Protein AF-A0A951BHD3-F1 (afdb_monomer_lite)

Structure (mmCIF, N/CA/C/O backbone):
data_AF-A0A951BHD3-F1
#
_entry.id   AF-A0A951BHD3-F1
#
loop_
_atom_site.group_PDB
_atom_site.id
_atom_site.type_symbol
_atom_site.label_atom_id
_atom_site.label_alt_id
_atom_site.label_comp_id
_atom_site.label_asym_id
_atom_site.label_entity_id
_atom_site.label_seq_id
_atom_site.pdbx_PDB_ins_code
_atom_site.Cartn_x
_atom_site.Cartn_y
_atom_site.Cartn_z
_atom_site.occupancy
_atom_site.B_iso_or_equiv
_atom_site.auth_seq_id
_atom_site.auth_comp_id
_atom_site.auth_asym_id
_atom_site.auth_atom_id
_atom_site.pdbx_PDB_model_num
ATOM 1 N N . MET A 1 1 ? -7.266 4.297 2.647 1.00 83.31 1 MET A N 1
ATOM 2 C CA . MET A 1 1 ? -7.412 2.832 2.476 1.00 83.31 1 MET A CA 1
ATOM 3 C C . MET A 1 1 ? -6.830 2.143 3.684 1.00 83.31 1 MET A C 1
ATOM 5 O O . MET A 1 1 ? -5.883 2.672 4.251 1.00 83.31 1 MET A O 1
ATOM 9 N N . THR A 1 2 ? -7.373 0.993 4.073 1.00 88.38 2 THR A N 1
ATOM 10 C CA . THR A 1 2 ? -6.882 0.225 5.222 1.00 88.38 2 THR A CA 1
ATOM 11 C C . THR A 1 2 ? -6.233 -1.065 4.745 1.00 88.38 2 THR A C 1
ATOM 13 O O . THR A 1 2 ? -6.809 -1.792 3.931 1.00 88.38 2 THR A O 1
ATOM 16 N N . VAL A 1 3 ? -5.038 -1.344 5.260 1.00 90.81 3 VAL A N 1
ATOM 17 C CA . VAL A 1 3 ? -4.310 -2.587 5.002 1.00 90.81 3 VAL A CA 1
ATOM 18 C C . VAL A 1 3 ? -4.953 -3.730 5.783 1.00 90.81 3 VAL A C 1
ATOM 20 O O . VAL A 1 3 ? -5.083 -3.651 7.006 1.00 90.81 3 VAL A O 1
ATOM 23 N N . THR A 1 4 ? -5.345 -4.800 5.093 1.00 89.81 4 THR A N 1
ATOM 24 C CA . THR A 1 4 ? -5.937 -5.999 5.714 1.00 89.81 4 THR A CA 1
ATOM 25 C C . THR A 1 4 ? -4.956 -7.164 5.841 1.00 89.81 4 THR A C 1
ATOM 27 O O . THR A 1 4 ? -5.134 -8.009 6.720 1.00 89.81 4 THR A O 1
ATOM 30 N N . ALA A 1 5 ? -3.896 -7.196 5.030 1.00 89.06 5 ALA A N 1
ATOM 31 C CA . ALA A 1 5 ? -2.816 -8.173 5.169 1.00 89.06 5 ALA A CA 1
ATOM 32 C C . ALA A 1 5 ? -2.011 -7.961 6.455 1.00 89.06 5 ALA A C 1
ATOM 34 O O . ALA A 1 5 ? -1.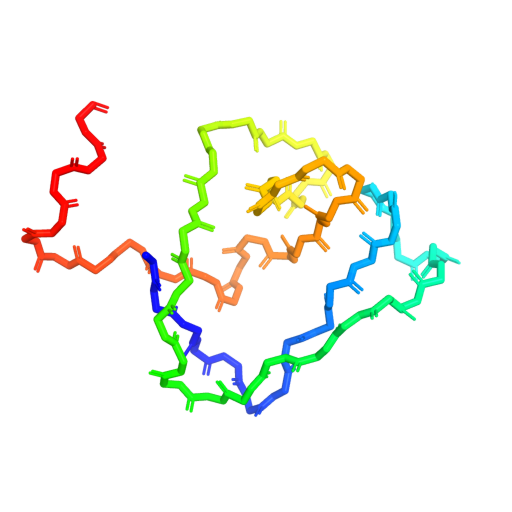832 -6.827 6.889 1.00 89.06 5 ALA A O 1
ATOM 35 N N . ASP A 1 6 ? -1.480 -9.045 7.028 1.00 89.12 6 ASP A N 1
ATOM 36 C CA . ASP A 1 6 ? -0.531 -8.989 8.154 1.00 89.12 6 ASP A CA 1
ATOM 37 C C . ASP A 1 6 ? 0.699 -8.144 7.820 1.00 89.12 6 ASP A C 1
ATOM 39 O O . ASP A 1 6 ? 1.129 -7.317 8.625 1.00 89.12 6 ASP A O 1
ATOM 43 N N . SER A 1 7 ? 1.204 -8.319 6.600 1.00 89.88 7 SER A N 1
ATOM 44 C CA . SER A 1 7 ? 2.303 -7.557 6.029 1.00 89.88 7 SER A CA 1
ATOM 45 C C . SER A 1 7 ? 2.014 -7.281 4.556 1.00 89.88 7 SER A C 1
ATOM 47 O O . SER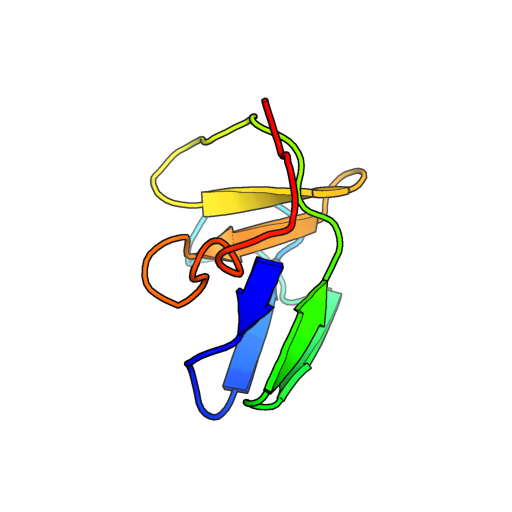 A 1 7 ? 1.844 -8.207 3.762 1.00 89.88 7 SER A O 1
ATOM 49 N N . LEU A 1 8 ? 1.931 -6.004 4.198 1.00 91.62 8 LEU A N 1
ATOM 50 C CA . LEU A 1 8 ? 1.733 -5.532 2.838 1.00 91.62 8 LEU A CA 1
ATOM 51 C C . LEU A 1 8 ? 3.031 -4.936 2.316 1.00 91.62 8 LEU A C 1
ATOM 53 O O . LEU A 1 8 ? 3.483 -3.895 2.789 1.00 91.62 8 LEU A O 1
ATOM 57 N N . ASN A 1 9 ? 3.592 -5.568 1.294 1.00 93.81 9 ASN A N 1
ATOM 58 C CA . ASN A 1 9 ? 4.789 -5.073 0.634 1.00 93.81 9 ASN A CA 1
ATOM 59 C C . ASN A 1 9 ? 4.429 -4.043 -0.435 1.00 93.81 9 ASN A C 1
ATOM 61 O O . ASN A 1 9 ? 3.671 -4.326 -1.365 1.00 93.81 9 ASN A O 1
ATOM 65 N N . VAL A 1 10 ? 5.021 -2.863 -0.308 1.00 93.38 10 VAL A N 1
ATOM 66 C CA . VAL A 1 10 ? 5.004 -1.803 -1.307 1.00 93.38 10 VAL A CA 1
ATOM 67 C C . VAL A 1 10 ? 6.224 -1.974 -2.189 1.00 93.38 10 VAL A C 1
ATOM 69 O O . VAL A 1 10 ? 7.360 -2.023 -1.718 1.00 93.38 10 VAL A O 1
ATOM 72 N N . ARG A 1 11 ? 5.990 -2.049 -3.487 1.00 95.00 11 ARG A N 1
ATOM 73 C CA . ARG A 1 11 ? 7.006 -2.306 -4.495 1.00 95.00 11 ARG A CA 1
ATOM 74 C C . ARG A 1 11 ? 7.269 -1.068 -5.332 1.00 95.00 11 ARG A C 1
ATOM 76 O O . ARG A 1 11 ? 6.394 -0.217 -5.489 1.00 95.00 11 ARG A O 1
ATOM 83 N N . SER A 1 12 ? 8.472 -0.989 -5.893 1.00 94.06 12 SER A N 1
ATOM 84 C CA . SER A 1 12 ? 8.885 0.106 -6.778 1.00 94.06 12 SER A CA 1
ATOM 85 C C . SER A 1 12 ? 8.120 0.142 -8.108 1.00 94.06 12 SER A C 1
ATOM 87 O O . SER A 1 12 ? 8.151 1.139 -8.829 1.00 94.06 12 SER A O 1
ATOM 89 N N . SER A 1 13 ? 7.453 -0.952 -8.473 1.00 92.50 13 SER A N 1
ATOM 90 C CA . SER A 1 13 ? 6.708 -1.122 -9.722 1.00 92.50 13 SER A CA 1
ATOM 91 C C . SER A 1 13 ? 5.542 -2.101 -9.519 1.00 92.50 13 SER A C 1
ATOM 93 O O . SER A 1 13 ? 5.588 -2.891 -8.573 1.00 92.50 13 SER A O 1
ATOM 95 N N . PRO A 1 14 ? 4.497 -2.054 -10.371 1.00 91.56 14 PRO A N 1
ATOM 96 C CA . PRO A 1 14 ? 3.323 -2.928 -10.295 1.00 91.56 14 PRO A CA 1
ATOM 97 C C . PRO A 1 14 ? 3.640 -4.338 -10.817 1.00 91.56 14 PRO A C 1
ATOM 99 O O . PRO A 1 14 ? 3.100 -4.784 -11.832 1.00 91.56 14 PRO A O 1
ATOM 102 N N . ASP A 1 15 ? 4.576 -5.002 -10.150 1.00 90.81 15 ASP A N 1
ATOM 103 C CA . ASP A 1 15 ? 5.085 -6.320 -10.506 1.00 90.81 15 ASP A CA 1
ATOM 104 C C . ASP A 1 15 ? 5.397 -7.119 -9.232 1.00 90.81 15 ASP A C 1
ATOM 106 O O . ASP A 1 15 ? 5.829 -6.555 -8.226 1.00 90.81 15 ASP A O 1
ATOM 110 N N . ASN A 1 16 ? 5.202 -8.435 -9.271 1.00 86.06 16 ASN A N 1
ATOM 111 C CA . ASN A 1 16 ? 5.542 -9.339 -8.174 1.00 86.06 16 ASN A CA 1
ATOM 112 C C . ASN A 1 16 ? 7.057 -9.518 -7.991 1.00 86.06 16 ASN A C 1
ATOM 114 O O . ASN A 1 16 ? 7.493 -9.822 -6.878 1.00 86.06 16 ASN A O 1
ATOM 118 N N . ASP A 1 17 ? 7.853 -9.270 -9.029 1.00 89.62 17 ASP A N 1
ATOM 119 C CA . ASP A 1 17 ? 9.317 -9.357 -8.982 1.00 89.62 17 ASP A CA 1
ATOM 120 C C . ASP A 1 17 ? 9.986 -7.999 -8.701 1.00 89.62 17 ASP A C 1
ATOM 122 O O . ASP A 1 17 ? 11.203 -7.909 -8.533 1.00 89.62 17 ASP A O 1
ATOM 126 N N . ALA A 1 18 ? 9.202 -6.921 -8.594 1.00 92.00 18 ALA A N 1
ATOM 127 C CA . ALA A 1 18 ? 9.726 -5.599 -8.272 1.00 92.00 18 ALA A CA 1
ATOM 128 C C . ALA A 1 18 ? 10.261 -5.523 -6.833 1.00 92.00 18 ALA A C 1
ATOM 130 O O . ALA A 1 18 ? 9.704 -6.113 -5.902 1.00 92.00 18 ALA A O 1
ATOM 131 N N . ALA A 1 19 ? 11.313 -4.726 -6.638 1.00 93.31 19 ALA A N 1
ATOM 132 C CA . ALA A 1 19 ? 11.923 -4.517 -5.331 1.00 93.31 19 ALA A CA 1
ATOM 133 C C . ALA A 1 19 ? 10.922 -3.918 -4.332 1.00 93.31 19 ALA A C 1
ATOM 135 O O . ALA A 1 19 ? 10.209 -2.960 -4.646 1.00 93.31 19 ALA A O 1
ATOM 136 N N . VAL A 1 20 ? 10.893 -4.470 -3.118 1.00 93.81 20 VAL A N 1
ATOM 137 C CA . VAL A 1 20 ? 10.105 -3.927 -2.007 1.00 93.81 20 VAL A CA 1
ATOM 138 C C . VAL A 1 20 ? 10.810 -2.679 -1.484 1.00 93.81 20 VAL A C 1
ATOM 140 O O . VAL A 1 20 ? 11.965 -2.742 -1.068 1.00 93.81 20 VAL A O 1
ATOM 143 N N . VAL A 1 21 ? 10.123 -1.542 -1.543 1.00 94.19 21 VAL A N 1
ATOM 144 C CA . VAL A 1 21 ? 10.630 -0.236 -1.093 1.00 94.19 21 VAL A CA 1
ATOM 145 C C . VAL A 1 21 ? 10.106 0.142 0.287 1.00 94.19 21 VAL A C 1
ATOM 147 O O . VAL A 1 21 ? 10.727 0.945 0.976 1.00 94.19 21 VAL A O 1
ATOM 150 N N . GLU A 1 22 ? 8.968 -0.421 0.692 1.00 91.38 22 GLU A N 1
ATOM 151 C CA . GLU A 1 22 ? 8.321 -0.141 1.970 1.00 91.38 22 GLU A CA 1
ATOM 152 C C . GLU A 1 22 ? 7.401 -1.310 2.345 1.00 91.38 22 GLU A C 1
ATOM 154 O O . GLU A 1 22 ? 6.960 -2.068 1.480 1.00 91.38 22 GLU A O 1
ATOM 159 N N . THR A 1 23 ? 7.099 -1.466 3.629 1.00 92.44 23 THR A N 1
ATOM 160 C CA . THR A 1 23 ? 6.189 -2.505 4.117 1.00 92.44 23 THR A CA 1
ATOM 161 C C . THR A 1 23 ? 5.245 -1.904 5.147 1.00 92.44 23 THR A C 1
ATOM 163 O O . THR A 1 23 ? 5.679 -1.189 6.049 1.00 92.44 23 THR A O 1
ATOM 166 N N . TYR A 1 24 ? 3.957 -2.216 5.028 1.00 91.69 24 TYR A N 1
ATOM 167 C CA . TYR A 1 24 ? 2.925 -1.810 5.975 1.00 91.69 24 TYR A CA 1
ATOM 168 C C . TYR A 1 24 ? 2.388 -3.003 6.753 1.00 91.69 24 TYR A C 1
ATOM 170 O O . TYR A 1 24 ? 2.187 -4.080 6.201 1.00 91.69 24 TYR A O 1
ATOM 178 N N . SER A 1 25 ? 2.093 -2.786 8.030 1.00 92.56 25 SER A N 1
ATOM 179 C CA . SER A 1 25 ? 1.436 -3.784 8.874 1.00 92.56 25 SER A CA 1
ATOM 180 C C . SER A 1 25 ? -0.087 -3.714 8.746 1.00 92.56 25 SER A C 1
ATOM 182 O O . SER A 1 25 ? -0.649 -2.675 8.379 1.00 92.56 25 SER A O 1
ATOM 184 N N . ARG A 1 26 ? -0.770 -4.802 9.116 1.00 91.19 26 ARG A N 1
ATOM 185 C CA . ARG A 1 26 ? -2.239 -4.843 9.212 1.00 91.19 26 ARG A CA 1
ATOM 186 C C . ARG A 1 26 ? -2.794 -3.660 10.001 1.00 91.19 26 ARG A C 1
ATOM 188 O O . ARG A 1 26 ? -2.294 -3.321 11.071 1.00 91.19 26 ARG A O 1
ATOM 195 N N . GLY A 1 27 ? -3.869 -3.066 9.492 1.00 88.88 27 GLY A N 1
ATOM 196 C CA . GLY A 1 27 ? -4.555 -1.935 10.113 1.00 88.88 27 GLY A CA 1
ATOM 197 C C . GLY A 1 27 ? -3.927 -0.575 9.807 1.00 88.88 27 GLY A C 1
ATOM 198 O O . GLY A 1 27 ? -4.522 0.443 10.156 1.00 88.88 27 GLY A O 1
ATOM 199 N N . ALA A 1 28 ? -2.780 -0.528 9.119 1.00 89.50 28 ALA A N 1
ATOM 200 C CA . ALA A 1 28 ? -2.221 0.726 8.636 1.00 89.50 28 ALA A CA 1
ATOM 201 C C . ALA A 1 28 ? -3.208 1.425 7.689 1.00 89.50 28 ALA A C 1
ATOM 203 O O . ALA A 1 28 ? -3.820 0.798 6.817 1.00 89.50 28 ALA A O 1
ATOM 204 N N . VAL A 1 29 ? -3.354 2.737 7.864 1.00 87.38 29 VAL A N 1
ATOM 205 C CA . VAL A 1 29 ? -4.145 3.583 6.971 1.00 87.38 29 VAL A CA 1
ATOM 206 C C . VAL A 1 29 ? -3.192 4.258 6.001 1.00 87.38 29 VAL A C 1
ATOM 208 O O . VAL A 1 29 ? -2.302 4.997 6.412 1.00 87.38 29 VAL A O 1
ATOM 211 N N . VAL A 1 30 ? -3.389 3.996 4.714 1.00 85.81 30 VAL A N 1
ATOM 212 C CA . VAL A 1 30 ? -2.565 4.536 3.631 1.00 85.81 30 VAL A CA 1
ATOM 213 C C . VAL A 1 30 ? -3.417 5.345 2.663 1.00 85.81 30 VAL A C 1
ATOM 215 O O . VAL A 1 30 ? -4.573 4.999 2.372 1.00 85.81 30 VAL A O 1
ATOM 218 N N . SER A 1 31 ? -2.839 6.426 2.153 1.00 85.25 31 SER A N 1
ATOM 219 C CA . SER A 1 31 ? -3.368 7.127 0.986 1.00 85.25 31 SER A CA 1
ATOM 220 C C . SER A 1 31 ? -3.098 6.278 -0.252 1.00 85.25 31 SER A C 1
ATOM 222 O O . SER A 1 31 ? -2.023 5.701 -0.384 1.00 85.25 31 SER A O 1
ATOM 224 N N . ALA A 1 32 ? -4.091 6.156 -1.128 1.00 84.12 32 ALA A N 1
ATOM 225 C CA . ALA A 1 32 ? -3.963 5.396 -2.361 1.00 84.12 32 ALA A CA 1
ATOM 226 C C . ALA A 1 32 ? -4.610 6.161 -3.508 1.00 84.12 32 ALA A C 1
ATOM 228 O O . ALA A 1 32 ? -5.760 6.596 -3.396 1.00 84.12 32 ALA A O 1
ATOM 229 N N . ASP A 1 33 ? -3.904 6.254 -4.625 1.00 85.25 33 ASP A N 1
ATOM 230 C CA . ASP A 1 33 ? -4.428 6.803 -5.864 1.00 85.25 33 ASP A CA 1
ATOM 231 C C . ASP A 1 33 ? -5.455 5.857 -6.484 1.00 85.25 33 ASP A C 1
ATOM 233 O O . ASP A 1 33 ? -5.550 4.679 -6.138 1.00 85.25 33 ASP A O 1
ATOM 237 N N . ARG A 1 34 ? -6.285 6.361 -7.400 1.00 81.94 34 ARG A N 1
ATOM 238 C CA . ARG A 1 34 ? -7.264 5.527 -8.127 1.00 81.94 34 ARG A CA 1
ATOM 239 C C . ARG A 1 34 ? -6.624 4.706 -9.249 1.00 81.94 34 ARG A C 1
ATOM 241 O O . ARG A 1 34 ? -7.304 3.887 -9.862 1.00 81.94 34 ARG A O 1
ATOM 248 N N . THR A 1 35 ? -5.332 4.905 -9.497 1.00 88.00 35 THR A N 1
ATOM 249 C CA . THR A 1 35 ? -4.562 4.175 -10.499 1.00 88.00 35 THR A CA 1
ATOM 250 C C . THR A 1 35 ? -4.354 2.729 -10.065 1.00 88.00 35 THR A C 1
ATOM 252 O O . THR A 1 35 ? -3.830 2.448 -8.985 1.00 88.00 35 THR A O 1
ATOM 255 N N . ILE A 1 36 ? -4.747 1.801 -10.935 1.00 90.06 36 ILE A N 1
ATOM 256 C CA . ILE A 1 36 ? -4.543 0.365 -10.747 1.00 90.06 36 ILE A CA 1
ATOM 257 C C . ILE A 1 36 ? -3.868 -0.187 -11.999 1.00 90.06 36 ILE A C 1
ATOM 259 O O . ILE A 1 36 ? -4.293 0.113 -13.116 1.00 90.06 36 ILE A O 1
ATOM 263 N N . ARG A 1 37 ? -2.808 -0.977 -11.814 1.00 91.56 37 ARG A N 1
ATOM 264 C CA . ARG A 1 37 ? -2.053 -1.647 -12.880 1.00 91.56 37 ARG A CA 1
ATOM 265 C C . ARG A 1 37 ? -1.627 -3.028 -12.395 1.00 91.56 37 ARG A C 1
ATOM 267 O O . ARG A 1 37 ? -1.076 -3.123 -11.308 1.00 91.56 37 ARG A O 1
ATOM 274 N N . ASN A 1 38 ? -1.870 -4.076 -13.185 1.00 90.88 38 ASN A N 1
ATOM 275 C CA . ASN A 1 38 ? -1.507 -5.464 -12.849 1.00 90.88 38 ASN A CA 1
ATOM 276 C C . ASN A 1 38 ? -1.973 -5.912 -11.447 1.00 90.88 38 ASN A C 1
ATOM 278 O O . ASN A 1 38 ? -1.21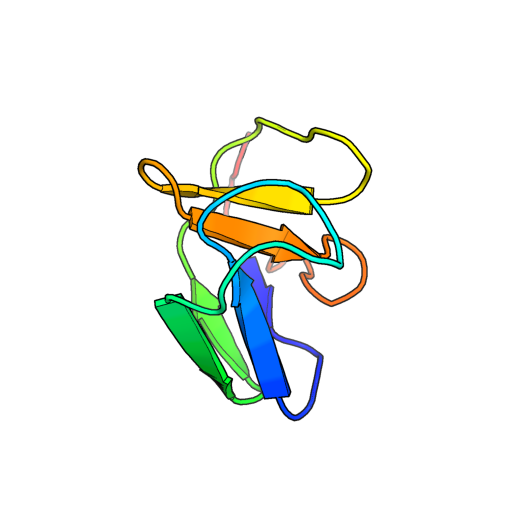1 -6.529 -10.716 1.00 90.88 38 ASN A O 1
ATOM 282 N N . ASP A 1 39 ? -3.180 -5.525 -11.027 1.00 90.62 39 ASP A N 1
ATOM 283 C CA . ASP A 1 39 ? -3.699 -5.773 -9.667 1.00 90.62 39 ASP A CA 1
ATOM 284 C C . ASP A 1 39 ? -2.922 -5.097 -8.522 1.00 90.62 39 ASP A C 1
ATOM 286 O O . ASP A 1 39 ? -3.245 -5.261 -7.344 1.00 90.62 39 ASP A O 1
ATOM 290 N N . PHE A 1 40 ? -1.979 -4.217 -8.845 1.00 92.44 40 PHE A N 1
ATOM 291 C CA . PHE A 1 40 ? -1.374 -3.296 -7.898 1.00 92.44 40 PHE A CA 1
ATOM 292 C C . PHE A 1 40 ? -2.061 -1.942 -7.962 1.00 92.44 40 PHE A C 1
ATOM 294 O O . PHE A 1 40 ? -2.354 -1.398 -9.028 1.00 92.44 40 PHE A O 1
ATOM 301 N N . ARG A 1 41 ? -2.293 -1.374 -6.788 1.00 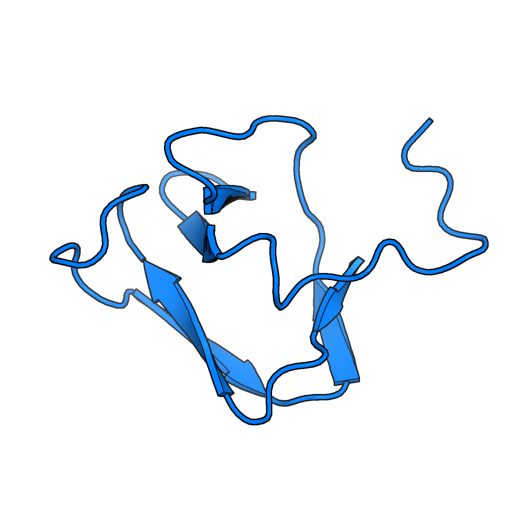91.94 41 ARG A N 1
ATOM 302 C CA . ARG A 1 41 ? -2.762 -0.014 -6.609 1.00 91.94 41 ARG A CA 1
ATOM 303 C C . ARG A 1 41 ? -1.587 0.895 -6.287 1.00 91.94 41 ARG A C 1
ATOM 305 O O . ARG A 1 41 ? -0.727 0.542 -5.480 1.00 91.94 41 ARG A O 1
ATOM 312 N N . GLU A 1 42 ? -1.575 2.062 -6.912 1.00 92.31 42 GLU A N 1
ATOM 313 C CA . GLU A 1 42 ? -0.578 3.088 -6.636 1.00 92.31 42 GLU A CA 1
ATOM 314 C C . GLU A 1 42 ? -0.890 3.761 -5.290 1.00 92.31 42 GLU A C 1
ATOM 316 O O . GLU A 1 42 ? -2.011 4.209 -5.046 1.00 92.31 42 GLU A O 1
ATOM 321 N N . LEU A 1 43 ? 0.090 3.776 -4.388 1.00 89.88 43 LEU A N 1
ATOM 322 C CA . LEU A 1 43 ? 0.030 4.477 -3.099 1.00 89.88 43 LEU A CA 1
ATOM 323 C C . LEU A 1 43 ? 0.764 5.827 -3.140 1.00 89.88 43 LEU A C 1
ATOM 325 O O . LEU A 1 43 ? 0.660 6.630 -2.217 1.00 89.88 43 LEU A O 1
ATOM 329 N N . GLY A 1 44 ? 1.538 6.053 -4.199 1.00 89.00 44 GLY A N 1
ATOM 330 C CA . GLY A 1 44 ? 2.317 7.255 -4.453 1.00 89.00 44 GLY A CA 1
ATOM 331 C C . GLY A 1 44 ? 3.359 7.004 -5.549 1.00 89.00 44 GLY A C 1
ATOM 332 O O . GLY A 1 44 ? 3.416 5.901 -6.100 1.00 89.00 44 GLY A O 1
ATOM 333 N N . PRO A 1 45 ? 4.231 7.985 -5.840 1.00 88.00 45 PRO A N 1
ATOM 334 C CA . PRO A 1 45 ? 5.204 7.888 -6.926 1.00 88.00 45 PRO A CA 1
ATOM 335 C C . PRO A 1 45 ? 6.100 6.656 -6.782 1.00 88.00 45 PRO A C 1
ATOM 337 O O . PRO A 1 45 ? 6.837 6.530 -5.802 1.00 88.00 45 PRO A O 1
ATOM 340 N N . SER A 1 46 ? 6.031 5.746 -7.757 1.00 88.62 46 SER A N 1
ATOM 341 C CA . SER A 1 46 ? 6.770 4.473 -7.750 1.00 88.62 46 SER A CA 1
ATOM 342 C C . SER A 1 46 ? 6.510 3.618 -6.503 1.00 88.62 46 SER A C 1
ATOM 344 O O . SER A 1 46 ? 7.400 2.915 -6.031 1.00 88.62 46 SER A O 1
ATOM 346 N N . ARG A 1 47 ? 5.299 3.682 -5.941 1.00 92.56 47 ARG A N 1
ATOM 347 C CA . ARG A 1 47 ? 4.879 2.881 -4.787 1.00 92.56 47 ARG A CA 1
ATOM 348 C C . ARG A 1 47 ? 3.614 2.122 -5.131 1.00 92.56 47 ARG A C 1
ATOM 350 O O . ARG A 1 47 ? 2.548 2.710 -5.284 1.00 92.56 4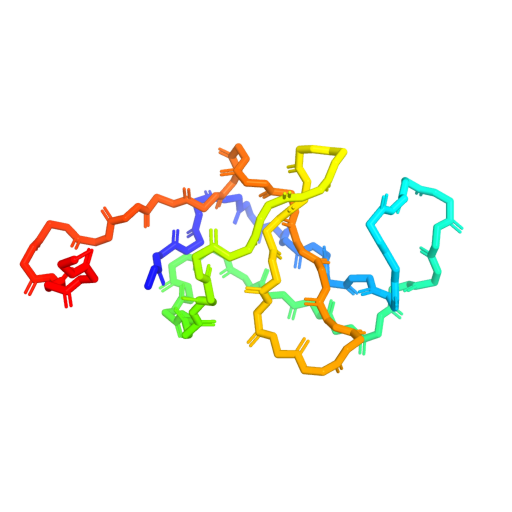7 ARG A O 1
ATOM 357 N N . TRP A 1 48 ? 3.739 0.807 -5.213 1.00 94.06 48 TRP A N 1
ATOM 358 C CA . TRP A 1 48 ? 2.686 -0.080 -5.686 1.00 94.06 48 TRP A CA 1
ATOM 359 C C . TRP A 1 48 ? 2.417 -1.172 -4.667 1.00 94.06 48 TRP A C 1
ATOM 361 O O . TRP A 1 48 ? 3.339 -1.843 -4.220 1.00 94.06 48 TRP A O 1
ATOM 371 N N . ALA A 1 49 ? 1.158 -1.374 -4.306 1.00 93.00 49 ALA A N 1
ATOM 372 C CA . ALA A 1 49 ? 0.764 -2.405 -3.356 1.00 93.00 49 ALA A CA 1
ATOM 373 C C . ALA A 1 49 ? -0.396 -3.227 -3.911 1.00 93.00 49 ALA A C 1
ATOM 375 O O . ALA A 1 49 ? -1.279 -2.689 -4.578 1.00 93.00 49 ALA A O 1
ATOM 376 N N . ALA A 1 50 ? -0.397 -4.534 -3.656 1.00 92.94 50 ALA A N 1
ATOM 377 C CA . ALA A 1 50 ? -1.426 -5.420 -4.187 1.00 92.94 50 ALA A CA 1
ATOM 378 C C . ALA A 1 50 ? -2.808 -5.026 -3.640 1.00 92.94 50 ALA A C 1
ATOM 380 O O . ALA A 1 50 ? -3.022 -4.913 -2.429 1.00 92.94 50 ALA A O 1
ATOM 381 N N . ARG A 1 51 ? -3.750 -4.776 -4.557 1.00 90.06 51 ARG A N 1
ATOM 382 C CA . ARG A 1 51 ? -5.064 -4.203 -4.231 1.00 90.06 51 ARG A CA 1
ATOM 383 C C . ARG A 1 51 ? -5.940 -5.142 -3.411 1.00 90.06 51 ARG A C 1
ATOM 385 O O . ARG A 1 51 ? -6.843 -4.675 -2.732 1.00 90.06 51 ARG A O 1
ATOM 392 N N . GLU A 1 52 ? -5.702 -6.447 -3.502 1.00 90.38 52 GLU A N 1
ATOM 393 C CA . GLU A 1 52 ? -6.451 -7.477 -2.773 1.00 90.38 52 GLU A CA 1
ATOM 394 C C . GLU A 1 52 ? -6.287 -7.353 -1.249 1.00 90.38 52 GLU A C 1
ATOM 396 O O . GLU A 1 52 ? -7.192 -7.697 -0.493 1.00 90.38 52 GLU A O 1
ATOM 401 N N . TYR A 1 53 ? -5.171 -6.772 -0.799 1.00 90.69 53 TYR A N 1
ATOM 402 C CA . TYR A 1 53 ? -4.868 -6.523 0.613 1.00 90.69 53 TYR A CA 1
ATOM 403 C C . TYR A 1 53 ? -5.203 -5.096 1.063 1.00 90.69 53 TYR A C 1
ATOM 405 O O . TYR A 1 53 ? -4.854 -4.684 2.175 1.00 90.69 53 TYR A O 1
ATOM 413 N N . LEU A 1 54 ? -5.847 -4.320 0.191 1.00 87.81 54 LEU A N 1
ATOM 414 C CA . LEU A 1 54 ? -6.250 -2.946 0.441 1.00 87.81 54 LEU A CA 1
ATOM 415 C C . LEU A 1 54 ? -7.765 -2.857 0.395 1.00 87.81 54 LEU A C 1
ATOM 417 O O . LEU A 1 54 ? -8.393 -3.033 -0.647 1.00 87.81 54 LEU A O 1
ATOM 421 N N . THR A 1 55 ? -8.360 -2.522 1.533 1.00 86.19 55 THR A N 1
ATOM 422 C CA . THR A 1 55 ? -9.801 -2.287 1.602 1.00 86.19 55 THR A CA 1
ATOM 423 C C . THR A 1 55 ? -10.069 -0.781 1.589 1.00 86.19 55 THR A C 1
ATOM 425 O O . THR A 1 55 ? -9.427 -0.033 2.341 1.00 86.19 55 THR A O 1
ATOM 428 N N . PRO A 1 56 ? -10.995 -0.290 0.744 1.00 78.38 56 PRO A N 1
ATOM 429 C CA . PRO A 1 56 ? -11.487 1.070 0.874 1.00 78.38 56 PRO A CA 1
ATOM 430 C C . PRO A 1 56 ? -12.131 1.215 2.252 1.00 78.38 56 PRO A C 1
ATOM 432 O O . PRO A 1 56 ? -13.040 0.469 2.603 1.00 78.38 56 PRO A O 1
ATOM 435 N N . THR A 1 57 ? -11.630 2.146 3.056 1.00 68.88 57 THR A N 1
ATOM 436 C CA . THR A 1 57 ? -12.182 2.418 4.382 1.00 68.88 57 THR A CA 1
ATOM 437 C C . THR A 1 57 ? -13.580 3.023 4.184 1.00 68.88 57 THR A C 1
ATOM 439 O O . THR A 1 57 ? -13.668 4.079 3.552 1.00 68.88 57 THR A O 1
ATOM 442 N N . PRO A 1 58 ? -14.675 2.387 4.654 1.00 48.88 58 PRO A N 1
ATOM 443 C CA . PRO A 1 58 ? -16.017 2.939 4.491 1.00 48.88 58 PRO A CA 1
ATOM 444 C C . PRO A 1 58 ? -16.082 4.286 5.219 1.00 48.88 58 PRO A C 1
ATOM 446 O O . PRO A 1 58 ? -15.815 4.347 6.417 1.00 48.88 58 PRO A O 1
ATOM 449 N N . GLY A 1 59 ? -16.363 5.367 4.491 1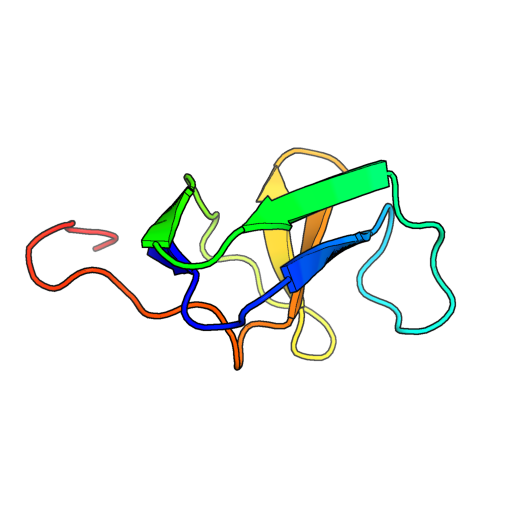.00 53.81 59 GLY A N 1
ATOM 450 C CA . GLY A 1 59 ? -16.351 6.738 5.022 1.00 53.81 59 GLY A CA 1
ATOM 451 C C . GLY A 1 59 ? -15.110 7.566 4.667 1.00 53.81 59 GLY A C 1
ATOM 452 O O . GLY A 1 59 ? -15.083 8.761 4.941 1.00 53.81 59 GLY A O 1
ATOM 453 N N . SER A 1 60 ? -14.098 6.984 4.019 1.00 50.97 60 SER A N 1
ATOM 454 C CA . SER A 1 60 ? -13.134 7.763 3.237 1.00 50.97 60 SER A CA 1
ATOM 455 C C . SER A 1 60 ? -13.659 7.854 1.810 1.00 50.97 60 SER A C 1
ATOM 457 O O . SER A 1 60 ? -13.494 6.914 1.034 1.00 50.97 60 SER A O 1
ATOM 459 N N . ASP A 1 61 ? -14.315 8.968 1.487 1.00 46.38 61 ASP A N 1
ATOM 460 C CA . ASP A 1 61 ? -14.639 9.390 0.122 1.00 46.38 61 ASP A CA 1
ATOM 461 C C . ASP A 1 61 ? -13.353 9.468 -0.719 1.00 46.38 61 ASP A C 1
ATOM 463 O O . ASP A 1 61 ? -12.766 10.522 -0.950 1.00 46.38 61 ASP A O 1
ATOM 467 N N . CYS A 1 62 ? -12.881 8.333 -1.220 1.00 47.56 62 CYS A N 1
ATOM 468 C CA . CYS A 1 62 ? -12.214 8.328 -2.507 1.00 47.56 62 CYS A CA 1
ATOM 469 C C . CYS A 1 62 ? -13.339 8.280 -3.542 1.00 47.56 62 CYS A C 1
ATOM 471 O O . CYS A 1 62 ? -13.628 7.193 -4.035 1.00 47.56 62 CYS A O 1
ATOM 473 N N . GLY A 1 63 ? -14.002 9.428 -3.759 1.00 44.94 63 GLY A N 1
ATOM 474 C CA . GLY A 1 63 ? -15.113 9.587 -4.710 1.00 44.94 63 GLY A CA 1
ATOM 475 C C . GLY A 1 63 ? -14.672 9.472 -6.155 1.00 44.94 63 GLY A C 1
ATOM 476 O O . GLY A 1 63 ? -14.027 8.468 -6.507 1.00 44.94 63 GLY A O 1
#

Secondary structure (DSSP, 8-state):
-EE-SSEEEEESSSSTTSPEEEEEETT-B----S-EETTEEEEETTEEEEGGGEEPPTT----

Foldseek 3Di:
DFFQDQKWFWFLDLDPPGDGPDIDGGGDDAAWDPDDDNQWTHRDNSTTTRCVRPDDDVPPPPD

Sequence (63 aa):
MTVTADSLNVRSSPDNDAAVVETYSRGAVVSADRTIRNDFRELGPSRWAAREYLTPTPGSDCG

Radius of gyration: 10.68 Å; chains: 1; bounding box: 28×19×23 Å

pLDDT: mean 85.72, std 12.7, range [44.94, 95.0]